Protein AF-A0A9N9QI52-F1 (afdb_monomer_lite)

Radius of gyration: 16.39 Å; chains: 1; bounding box: 34×23×43 Å

Organism: NCBI:txid467358

Structure (mmCIF, N/CA/C/O backbone):
data_AF-A0A9N9QI52-F1
#
_entry.id   AF-A0A9N9QI52-F1
#
loop_
_atom_site.group_PDB
_atom_site.id
_atom_site.type_symbol
_atom_site.label_atom_id
_atom_site.label_alt_id
_atom_site.label_comp_id
_atom_site.label_asym_id
_atom_site.label_entity_id
_atom_site.label_seq_id
_atom_site.pdbx_PDB_ins_code
_atom_site.Cartn_x
_atom_site.Cartn_y
_atom_site.Cartn_z
_atom_site.occupancy
_atom_site.B_iso_or_equiv
_atom_site.auth_seq_id
_atom_site.auth_comp_id
_atom_site.auth_asym_id
_atom_site.au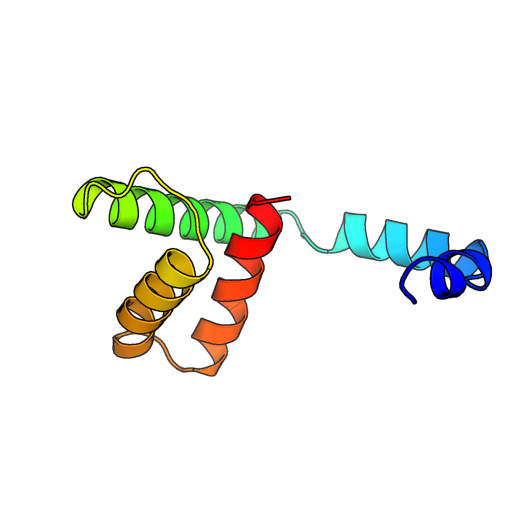th_atom_id
_atom_site.pdbx_PDB_model_num
ATOM 1 N N . MET A 1 1 ? -4.738 8.519 -30.668 1.00 44.06 1 MET A N 1
ATOM 2 C CA . MET A 1 1 ? -3.439 9.042 -30.184 1.00 44.06 1 MET A CA 1
ATOM 3 C C . MET A 1 1 ? -2.599 7.983 -29.467 1.00 44.06 1 MET A C 1
ATOM 5 O O . MET A 1 1 ? -1.388 8.121 -29.482 1.00 44.06 1 MET A O 1
ATOM 9 N N . GLU A 1 2 ? -3.181 6.910 -28.915 1.00 45.28 2 GLU A N 1
ATOM 10 C CA . GLU A 1 2 ? -2.421 5.861 -28.202 1.00 45.28 2 GLU A CA 1
ATOM 11 C C . GLU A 1 2 ? -1.795 4.772 -29.101 1.00 45.28 2 GLU A C 1
ATOM 13 O O . GLU A 1 2 ? -0.886 4.074 -28.668 1.00 45.28 2 GLU A O 1
ATOM 18 N N . GLU A 1 3 ? -2.213 4.633 -30.366 1.00 46.19 3 GLU A N 1
ATOM 19 C CA . GLU A 1 3 ? -1.698 3.563 -31.243 1.00 46.19 3 GLU A CA 1
ATOM 20 C C . GLU A 1 3 ? -0.407 3.900 -32.008 1.00 46.19 3 GLU A C 1
ATOM 22 O O . GLU A 1 3 ? 0.263 2.993 -32.494 1.00 46.19 3 GLU A O 1
ATOM 27 N N . ILE A 1 4 ? -0.005 5.172 -32.092 1.00 47.41 4 ILE A N 1
ATOM 28 C CA . ILE A 1 4 ? 1.135 5.586 -32.937 1.00 47.41 4 ILE A CA 1
ATOM 29 C C . ILE A 1 4 ? 2.481 5.341 -32.224 1.00 47.41 4 ILE A C 1
ATOM 31 O O . ILE A 1 4 ? 3.464 4.976 -32.858 1.00 47.41 4 ILE A O 1
ATOM 35 N N . ILE A 1 5 ? 2.516 5.419 -30.888 1.00 53.91 5 ILE A N 1
ATOM 36 C CA . ILE A 1 5 ? 3.750 5.265 -30.088 1.00 53.91 5 ILE A CA 1
ATOM 37 C C . ILE A 1 5 ? 4.210 3.794 -30.012 1.00 53.91 5 ILE A C 1
ATOM 39 O O . ILE A 1 5 ? 5.366 3.495 -29.713 1.00 53.91 5 ILE A O 1
ATOM 43 N N . LYS A 1 6 ? 3.331 2.833 -30.323 1.00 50.81 6 LYS A N 1
ATOM 44 C CA . LYS A 1 6 ? 3.620 1.401 -30.151 1.00 50.81 6 LYS A CA 1
ATOM 45 C C . LYS A 1 6 ? 4.637 0.857 -31.167 1.00 50.81 6 LYS A C 1
ATOM 47 O O . LYS A 1 6 ? 5.223 -0.197 -30.913 1.00 50.81 6 LYS A O 1
ATOM 52 N N . ASN A 1 7 ? 4.881 1.557 -32.280 1.00 56.34 7 ASN A N 1
ATOM 53 C CA . ASN A 1 7 ? 5.634 1.018 -33.420 1.00 56.34 7 ASN A CA 1
ATOM 54 C C . ASN A 1 7 ? 7.054 1.575 -33.636 1.00 56.34 7 ASN A C 1
A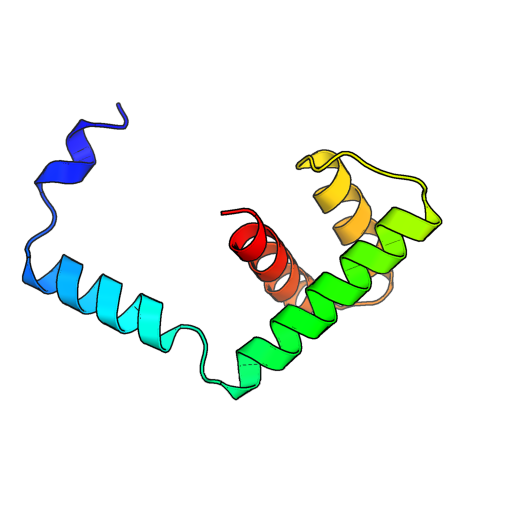TOM 56 O O . ASN A 1 7 ? 7.723 1.119 -34.554 1.00 56.34 7 ASN A O 1
ATOM 60 N N . GLU A 1 8 ? 7.549 2.480 -32.786 1.00 62.97 8 GLU A N 1
ATOM 61 C CA . GLU A 1 8 ? 8.908 3.049 -32.923 1.00 62.97 8 GLU A CA 1
ATOM 62 C C . GLU A 1 8 ? 9.928 2.526 -31.906 1.00 62.97 8 GLU A C 1
ATOM 64 O O . GLU A 1 8 ? 11.089 2.913 -31.949 1.00 62.97 8 GLU A O 1
ATOM 69 N N . ILE A 1 9 ? 9.534 1.646 -30.984 1.00 69.44 9 ILE A N 1
ATOM 70 C CA . ILE A 1 9 ? 10.461 1.148 -29.960 1.00 69.44 9 ILE A CA 1
ATOM 71 C C . ILE A 1 9 ? 11.314 0.018 -30.559 1.00 69.44 9 ILE A C 1
ATOM 73 O O . ILE A 1 9 ? 10.743 -1.042 -30.858 1.00 69.44 9 ILE A O 1
ATOM 77 N N . PRO A 1 10 ? 12.647 0.192 -30.697 1.00 83.75 10 PRO A N 1
ATOM 78 C CA . PRO A 1 10 ? 13.545 -0.843 -31.200 1.00 83.75 10 PRO A CA 1
ATOM 79 C C . PRO A 1 10 ? 13.454 -2.124 -30.366 1.00 83.75 10 PRO A C 1
ATOM 81 O O . PRO A 1 10 ? 13.206 -2.083 -29.158 1.00 83.75 10 PRO A O 1
ATOM 84 N N . SER A 1 11 ? 13.669 -3.275 -31.002 1.00 75.12 11 SER A N 1
ATOM 85 C CA . SER A 1 11 ? 13.580 -4.590 -30.352 1.00 75.12 11 SER A CA 1
ATOM 86 C C . SER A 1 11 ? 14.496 -4.722 -29.136 1.00 75.12 11 SER A C 1
ATOM 88 O O . SER A 1 11 ? 14.105 -5.353 -28.157 1.00 75.12 11 SER A O 1
ATOM 90 N N . ASP A 1 12 ? 15.667 -4.088 -29.172 1.00 77.75 12 ASP A N 1
ATOM 91 C CA . ASP A 1 12 ? 16.638 -4.112 -28.075 1.00 77.75 12 ASP A CA 1
ATOM 92 C C . ASP A 1 12 ? 16.116 -3.354 -26.852 1.00 77.75 12 ASP A C 1
ATOM 94 O O . ASP A 1 12 ? 16.129 -3.880 -25.744 1.00 77.75 12 ASP A O 1
ATOM 98 N N . VAL A 1 13 ? 15.497 -2.190 -27.070 1.00 76.25 13 VAL A N 1
ATOM 99 C CA . VAL A 1 13 ? 14.851 -1.397 -26.012 1.00 76.25 13 VAL A CA 1
ATOM 100 C C . VAL A 1 13 ? 13.651 -2.143 -25.419 1.00 76.25 13 VAL A C 1
ATOM 102 O O . VAL A 1 13 ? 13.412 -2.086 -24.214 1.00 76.25 13 VAL A O 1
ATOM 105 N N . ARG A 1 14 ? 12.897 -2.900 -26.231 1.00 72.25 14 ARG A N 1
ATOM 106 C CA . ARG A 1 14 ? 11.808 -3.759 -25.722 1.00 72.25 14 ARG A CA 1
ATOM 107 C C . ARG A 1 14 ? 12.336 -4.907 -24.869 1.00 72.25 14 ARG A C 1
ATOM 109 O O . ARG A 1 14 ? 11.703 -5.262 -23.876 1.00 72.25 14 ARG A O 1
ATOM 116 N N . LYS A 1 15 ? 13.467 -5.492 -25.259 1.00 74.25 15 LYS A N 1
ATOM 117 C CA . LYS A 1 15 ? 14.097 -6.589 -24.528 1.00 74.25 15 LYS A CA 1
ATOM 118 C C . LYS A 1 15 ? 14.666 -6.099 -23.197 1.00 74.25 15 LYS A C 1
ATOM 120 O O . LYS A 1 15 ? 14.366 -6.703 -22.174 1.00 74.25 15 LYS A O 1
ATOM 125 N N . GLU A 1 16 ? 15.348 -4.956 -23.191 1.00 72.00 16 GLU A N 1
ATOM 126 C CA . GLU A 1 16 ? 15.800 -4.287 -21.966 1.00 72.00 16 GLU A CA 1
ATOM 127 C C . GLU A 1 16 ? 14.626 -3.912 -21.054 1.00 72.00 16 GLU A C 1
ATOM 129 O O . GLU A 1 16 ? 14.676 -4.156 -19.851 1.00 72.00 16 GLU A O 1
ATOM 134 N N . ALA A 1 17 ? 13.525 -3.393 -21.607 1.00 65.75 17 ALA A N 1
ATOM 135 C CA . ALA A 1 17 ? 12.325 -3.096 -20.827 1.00 65.75 17 ALA A CA 1
ATOM 136 C C . ALA A 1 17 ? 11.677 -4.364 -20.238 1.00 65.75 17 ALA A C 1
ATOM 138 O O . ALA A 1 17 ? 11.218 -4.348 -19.093 1.00 65.75 17 ALA A O 1
ATOM 139 N N . ALA A 1 18 ? 11.650 -5.474 -20.981 1.00 64.81 18 ALA A N 1
ATOM 140 C CA . ALA A 1 18 ? 11.132 -6.757 -20.503 1.00 64.81 18 ALA A CA 1
ATOM 141 C C . ALA A 1 18 ? 12.033 -7.374 -19.420 1.00 64.81 18 ALA A C 1
ATOM 143 O O . ALA A 1 18 ? 11.536 -7.855 -18.401 1.00 64.81 18 ALA A O 1
ATOM 144 N N . GLU A 1 19 ? 13.353 -7.311 -19.596 1.00 67.38 19 GLU A N 1
ATOM 145 C CA . GLU A 1 19 ? 14.343 -7.749 -18.607 1.00 67.38 19 GLU A CA 1
ATOM 146 C C . GLU A 1 19 ? 14.290 -6.885 -17.340 1.00 67.38 19 GLU A C 1
ATOM 148 O O . GLU A 1 19 ? 14.286 -7.420 -16.229 1.00 67.38 19 GLU A O 1
ATOM 153 N N . ALA A 1 20 ? 14.142 -5.566 -17.482 1.00 63.28 20 ALA A N 1
ATOM 154 C CA . ALA A 1 20 ? 13.922 -4.653 -16.365 1.00 63.28 20 ALA A CA 1
ATOM 155 C C . ALA A 1 20 ? 12.592 -4.934 -15.650 1.00 63.28 20 ALA A C 1
ATOM 157 O O . ALA A 1 20 ? 12.549 -4.893 -14.427 1.00 63.28 20 ALA A O 1
ATOM 158 N N . THR A 1 21 ? 11.522 -5.275 -16.378 1.00 61.31 21 THR A N 1
ATOM 159 C CA . THR A 1 21 ? 10.216 -5.631 -15.790 1.00 61.31 21 THR A CA 1
ATOM 160 C C . THR A 1 21 ? 10.275 -6.956 -15.025 1.00 61.31 21 THR A C 1
ATOM 162 O O . THR A 1 21 ? 9.718 -7.051 -13.931 1.00 61.31 21 THR A O 1
ATOM 165 N N . ASN A 1 22 ? 10.999 -7.951 -15.544 1.00 57.44 22 ASN A N 1
ATOM 166 C CA . ASN A 1 22 ? 11.229 -9.227 -14.859 1.00 57.44 22 ASN A CA 1
ATOM 167 C C . ASN A 1 22 ? 12.118 -9.071 -13.612 1.00 57.44 22 ASN A C 1
ATOM 169 O O . ASN A 1 22 ? 11.867 -9.719 -12.599 1.00 57.44 22 ASN A O 1
ATOM 173 N N . ASN A 1 23 ? 13.104 -8.169 -13.649 1.00 56.66 23 ASN A N 1
ATOM 174 C CA . ASN A 1 23 ? 13.958 -7.835 -12.502 1.00 56.66 23 ASN A CA 1
ATOM 175 C C . ASN A 1 23 ? 13.375 -6.750 -11.581 1.00 56.66 23 ASN A C 1
ATOM 177 O O . ASN A 1 23 ? 13.980 -6.417 -10.560 1.00 56.66 23 ASN A O 1
ATOM 181 N N . LEU A 1 24 ? 12.207 -6.188 -11.906 1.00 56.91 24 LEU A N 1
ATOM 182 C CA . LEU A 1 24 ? 11.632 -5.059 -11.170 1.00 56.91 24 LEU A CA 1
ATOM 183 C C . LEU A 1 24 ? 11.208 -5.442 -9.747 1.00 56.91 24 LEU A C 1
ATOM 185 O O . LEU A 1 24 ? 11.099 -4.583 -8.869 1.00 56.91 24 LEU A O 1
ATOM 189 N N . PHE A 1 25 ? 10.983 -6.735 -9.514 1.00 55.41 25 PHE A N 1
ATOM 190 C CA . PHE A 1 25 ? 10.708 -7.283 -8.196 1.00 55.41 25 PHE A CA 1
ATOM 191 C C . PHE A 1 25 ? 11.796 -8.280 -7.815 1.00 55.41 25 PHE A C 1
ATOM 193 O O . PHE A 1 25 ? 11.595 -9.485 -7.970 1.00 55.41 25 PHE A O 1
ATOM 200 N N . PRO A 1 26 ? 12.944 -7.814 -7.282 1.00 59.06 26 PRO A N 1
ATOM 201 C CA . PRO A 1 26 ? 13.809 -8.708 -6.528 1.00 59.06 26 PRO A CA 1
ATOM 202 C C . PRO A 1 26 ? 12.944 -9.439 -5.497 1.00 59.06 26 PRO A C 1
ATOM 204 O O . PRO A 1 26 ? 12.093 -8.835 -4.856 1.00 59.06 26 PRO A O 1
ATOM 207 N N . GLU A 1 27 ? 13.131 -10.740 -5.327 1.00 57.59 27 GLU A N 1
ATOM 208 C CA . GLU A 1 27 ? 12.240 -11.622 -4.554 1.00 57.59 27 GLU A CA 1
ATOM 209 C C . GLU A 1 27 ? 11.907 -11.101 -3.134 1.00 57.59 27 GLU A C 1
ATOM 211 O O . GLU A 1 27 ? 10.812 -11.305 -2.608 1.00 57.59 27 GLU A O 1
ATOM 216 N N . ARG A 1 28 ? 12.811 -10.294 -2.559 1.00 56.78 28 ARG A N 1
ATOM 217 C CA . ARG A 1 28 ? 12.624 -9.543 -1.304 1.00 56.78 28 ARG A CA 1
ATOM 218 C C . ARG A 1 28 ? 11.541 -8.460 -1.344 1.00 56.78 28 ARG A C 1
ATOM 220 O O . ARG A 1 28 ? 10.902 -8.210 -0.324 1.00 56.78 28 ARG A O 1
ATOM 227 N N . THR A 1 29 ? 11.349 -7.763 -2.462 1.00 63.66 29 THR A N 1
ATOM 228 C CA . THR A 1 29 ? 10.300 -6.745 -2.585 1.00 63.66 29 THR A CA 1
ATOM 229 C C . THR A 1 29 ? 8.943 -7.394 -2.790 1.00 63.66 29 THR A C 1
ATOM 231 O O . THR A 1 29 ? 7.996 -6.933 -2.170 1.00 63.66 29 THR A O 1
ATOM 234 N N . LYS A 1 30 ? 8.833 -8.519 -3.505 1.00 67.31 30 LYS A N 1
ATOM 235 C CA . LYS A 1 30 ? 7.555 -9.234 -3.696 1.00 67.31 30 LYS A CA 1
ATOM 236 C C . LYS A 1 30 ? 6.812 -9.509 -2.379 1.00 67.31 30 LYS A C 1
ATOM 238 O O . LYS A 1 30 ? 5.608 -9.285 -2.296 1.00 67.31 30 LYS A O 1
ATOM 243 N 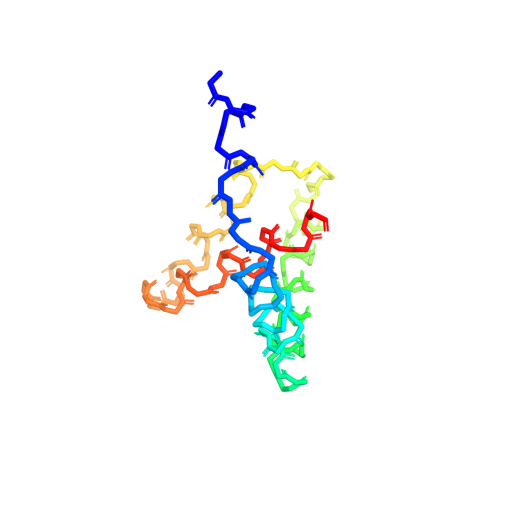N . GLN A 1 31 ? 7.536 -9.884 -1.322 1.00 74.44 31 GLN A N 1
ATOM 244 C CA . GLN A 1 31 ? 6.959 -10.068 0.015 1.00 74.44 31 GLN A CA 1
ATOM 245 C C . GLN A 1 31 ? 6.361 -8.772 0.588 1.00 74.44 31 GLN A C 1
ATOM 247 O O . GLN A 1 31 ? 5.264 -8.795 1.139 1.00 74.44 31 GLN A O 1
ATOM 252 N N . ARG A 1 32 ? 7.051 -7.634 0.438 1.00 72.38 32 ARG A N 1
ATOM 253 C CA . ARG A 1 32 ? 6.548 -6.324 0.887 1.00 72.38 32 ARG A CA 1
ATOM 254 C C . ARG A 1 32 ? 5.322 -5.884 0.088 1.00 72.38 32 ARG A C 1
ATOM 256 O O . ARG A 1 32 ? 4.406 -5.313 0.663 1.00 72.38 32 ARG A O 1
ATOM 263 N N . TYR A 1 33 ? 5.294 -6.176 -1.211 1.00 71.38 33 TYR A N 1
ATOM 264 C CA . TYR A 1 33 ? 4.153 -5.870 -2.077 1.00 71.38 33 TYR A CA 1
ATOM 265 C C . TYR A 1 33 ? 2.928 -6.687 -1.666 1.00 71.38 33 TYR A C 1
ATOM 267 O O . TYR A 1 33 ? 1.846 -6.127 -1.514 1.00 71.38 33 TYR A O 1
ATOM 275 N N . GLN A 1 34 ? 3.117 -7.984 -1.409 1.00 78.06 34 GLN A N 1
ATOM 276 C CA . GLN A 1 34 ? 2.044 -8.851 -0.931 1.00 78.06 34 GLN A CA 1
ATOM 277 C C . GLN A 1 34 ? 1.521 -8.396 0.434 1.00 78.06 34 GLN A C 1
ATOM 279 O O . GLN A 1 34 ? 0.316 -8.285 0.613 1.00 78.06 34 GLN A O 1
ATOM 284 N N . GLN A 1 35 ? 2.412 -8.059 1.372 1.00 82.75 35 GLN A N 1
ATOM 285 C CA . GLN A 1 35 ? 2.013 -7.543 2.685 1.00 82.75 35 GLN A CA 1
ATOM 286 C C . GLN A 1 35 ? 1.158 -6.279 2.572 1.00 82.75 35 GLN A C 1
ATOM 288 O O . GLN A 1 35 ? 0.146 -6.156 3.260 1.00 82.75 35 GLN A O 1
ATOM 293 N N . GLU A 1 36 ? 1.538 -5.353 1.693 1.00 82.62 36 GLU A N 1
ATOM 294 C CA . GLU A 1 36 ? 0.793 -4.107 1.529 1.00 82.62 36 GLU A CA 1
ATOM 295 C C . GLU A 1 36 ? -0.534 -4.287 0.802 1.00 82.62 36 GLU A C 1
ATOM 297 O O . GLU A 1 36 ? -1.530 -3.648 1.150 1.00 82.62 36 GLU A O 1
ATOM 302 N N . TYR A 1 37 ? -0.584 -5.230 -0.133 1.00 82.81 37 TYR A N 1
ATOM 303 C CA . TYR A 1 37 ? -1.832 -5.673 -0.729 1.00 82.81 37 TYR A CA 1
ATOM 304 C C . TYR A 1 37 ? -2.763 -6.314 0.310 1.00 82.81 37 TYR A C 1
ATOM 306 O O . TYR A 1 37 ? -3.934 -5.946 0.394 1.00 82.81 37 TYR A O 1
ATOM 314 N N . ASP A 1 38 ? -2.252 -7.203 1.160 1.00 85.88 38 ASP A N 1
ATOM 315 C CA . ASP A 1 38 ? -3.039 -7.848 2.214 1.00 85.88 38 ASP A CA 1
ATOM 316 C C . ASP A 1 38 ? -3.581 -6.815 3.217 1.00 85.88 38 ASP A C 1
ATOM 318 O O . ASP A 1 38 ? -4.731 -6.906 3.658 1.00 85.88 38 ASP A O 1
ATOM 322 N N . ASN A 1 39 ? -2.786 -5.793 3.552 1.00 86.94 39 ASN A N 1
ATOM 323 C CA . ASN A 1 39 ? -3.219 -4.679 4.398 1.00 86.94 39 ASN A CA 1
ATOM 324 C C . ASN A 1 39 ? -4.341 -3.863 3.740 1.00 86.94 39 ASN A C 1
ATOM 326 O O . ASN A 1 39 ? -5.324 -3.517 4.405 1.00 86.94 39 ASN A O 1
ATOM 330 N N . PHE A 1 40 ? -4.241 -3.598 2.436 1.00 85.25 40 PHE A N 1
ATOM 331 C CA . PHE A 1 40 ? -5.304 -2.954 1.666 1.00 85.25 40 PHE A CA 1
ATOM 332 C C . PHE A 1 40 ? -6.588 -3.800 1.622 1.00 85.25 40 PHE A C 1
ATOM 334 O O . PHE A 1 40 ? -7.682 -3.274 1.846 1.00 85.25 40 PHE A O 1
ATOM 341 N N . VAL A 1 41 ? -6.472 -5.114 1.399 1.00 85.81 41 VAL A N 1
ATOM 342 C CA . VAL A 1 41 ? -7.614 -6.044 1.383 1.00 85.81 41 VAL A CA 1
ATOM 343 C C . VAL A 1 41 ? -8.319 -6.069 2.739 1.00 85.81 41 VAL A C 1
ATOM 345 O O . VAL A 1 41 ? -9.541 -5.923 2.787 1.00 85.81 41 VAL A O 1
ATOM 348 N N . LYS A 1 42 ? -7.573 -6.167 3.847 1.00 88.50 42 LYS A N 1
ATOM 349 C CA . LYS A 1 42 ? -8.139 -6.109 5.208 1.00 88.50 42 LYS A CA 1
ATOM 350 C C . LYS A 1 42 ? -8.854 -4.787 5.472 1.00 88.50 42 LYS A C 1
ATOM 352 O O . LYS A 1 42 ? -9.977 -4.781 5.971 1.00 88.50 42 LYS A O 1
ATOM 357 N N . TRP A 1 43 ? -8.240 -3.662 5.104 1.00 90.75 43 TRP A N 1
ATOM 358 C CA . TRP A 1 43 ? -8.867 -2.345 5.243 1.00 90.75 43 TRP A CA 1
ATOM 359 C C . TRP A 1 43 ? -10.178 -2.248 4.451 1.00 90.75 43 TRP A C 1
ATOM 361 O O . TRP A 1 43 ? -11.179 -1.742 4.967 1.00 90.75 43 TRP A O 1
ATOM 371 N N . ARG A 1 44 ? -10.207 -2.789 3.227 1.00 90.00 44 ARG A N 1
ATOM 372 C CA . ARG A 1 44 ? -11.420 -2.845 2.403 1.00 90.00 44 ARG A CA 1
ATOM 373 C C . ARG A 1 44 ? -12.511 -3.710 3.022 1.00 90.00 44 ARG A C 1
ATOM 375 O O . ARG A 1 44 ? -13.662 -3.277 3.051 1.00 90.00 44 ARG A O 1
ATOM 382 N N . GLN A 1 45 ? -12.158 -4.896 3.517 1.00 88.56 45 GLN A N 1
ATOM 383 C CA . GLN A 1 45 ? -13.092 -5.806 4.188 1.00 88.56 45 GLN A CA 1
ATOM 384 C C . GLN A 1 45 ? -13.700 -5.149 5.431 1.00 88.56 45 GLN A C 1
ATOM 386 O O . GLN A 1 45 ? -14.920 -5.147 5.580 1.00 88.56 45 GLN A O 1
ATOM 391 N N . ASN A 1 46 ? -12.882 -4.480 6.248 1.00 89.50 46 ASN A N 1
ATOM 392 C CA . ASN A 1 46 ? -13.346 -3.744 7.428 1.00 89.50 46 ASN A CA 1
ATOM 393 C C . ASN A 1 46 ? -14.322 -2.606 7.081 1.00 89.50 46 ASN A C 1
ATOM 395 O O . ASN A 1 46 ? -15.201 -2.284 7.877 1.00 89.50 46 ASN A O 1
ATOM 399 N N . LYS A 1 47 ? -14.189 -1.994 5.897 1.00 88.00 47 LYS A N 1
ATOM 400 C CA . LYS A 1 47 ? -15.115 -0.965 5.394 1.00 88.00 47 LYS A CA 1
ATOM 401 C C . LYS A 1 47 ? -16.270 -1.522 4.551 1.00 88.00 47 LYS A C 1
ATOM 403 O O . LYS A 1 47 ? -17.066 -0.738 4.043 1.00 88.00 47 LYS A O 1
ATOM 408 N N . ASN A 1 48 ? -16.375 -2.844 4.399 1.00 87.94 48 ASN A N 1
ATOM 409 C CA . ASN A 1 48 ? -17.379 -3.517 3.568 1.00 87.94 48 ASN A CA 1
ATOM 410 C C . ASN A 1 48 ? -17.342 -3.104 2.074 1.00 87.94 48 ASN A C 1
ATOM 412 O O . ASN A 1 48 ? -18.344 -3.152 1.354 1.00 87.94 48 ASN A O 1
ATOM 416 N N . ILE A 1 49 ? -16.165 -2.699 1.581 1.00 86.38 49 ILE A N 1
ATOM 417 C CA . ILE A 1 49 ? -15.975 -2.189 0.217 1.00 86.38 49 ILE A CA 1
ATOM 418 C C . ILE A 1 49 ? -15.612 -3.337 -0.731 1.00 86.38 49 ILE A C 1
ATOM 420 O O . ILE A 1 49 ? -14.495 -3.862 -0.721 1.00 86.38 49 ILE A O 1
ATOM 424 N N . HIS A 1 50 ? -16.542 -3.681 -1.620 1.00 79.62 50 HIS A N 1
ATOM 425 C CA . HIS A 1 50 ? -16.395 -4.787 -2.574 1.00 79.62 50 HIS A CA 1
ATOM 426 C C . HIS A 1 50 ? -15.877 -4.351 -3.950 1.00 79.62 50 HIS A C 1
ATOM 428 O O . HIS A 1 50 ? -15.262 -5.146 -4.660 1.00 79.62 50 HIS A O 1
ATOM 434 N N . ARG A 1 51 ? -16.062 -3.077 -4.307 1.00 79.50 51 ARG A N 1
ATOM 435 C CA . ARG A 1 51 ? -15.546 -2.514 -5.559 1.00 79.50 51 ARG A CA 1
ATOM 436 C C . ARG A 1 51 ? -14.075 -2.140 -5.440 1.00 79.50 51 ARG A C 1
ATOM 438 O O . ARG A 1 51 ? -13.526 -2.027 -4.348 1.00 79.50 51 ARG A O 1
ATOM 445 N N . MET A 1 52 ? -13.449 -1.971 -6.590 1.00 74.88 52 MET A N 1
ATOM 446 C CA . MET A 1 52 ? -12.081 -1.517 -6.736 1.00 74.88 52 MET A CA 1
ATOM 447 C C . MET A 1 52 ? -12.120 -0.363 -7.729 1.00 74.88 52 MET A C 1
ATOM 449 O O . MET A 1 52 ? -12.500 -0.550 -8.879 1.00 74.88 52 MET A O 1
ATOM 453 N N . SER A 1 53 ? -11.840 0.837 -7.241 1.00 81.88 53 SER A N 1
ATOM 454 C CA . SER A 1 53 ? -11.794 2.063 -8.031 1.00 81.88 53 SER A CA 1
ATOM 455 C C . SER A 1 53 ? -10.649 2.928 -7.527 1.00 81.88 53 SER A C 1
ATOM 457 O O . SER A 1 53 ? -10.164 2.749 -6.404 1.00 81.88 53 SER A O 1
ATOM 459 N N . GLU A 1 54 ? -10.223 3.874 -8.356 1.00 79.69 54 GLU A N 1
ATOM 460 C CA . GLU A 1 54 ? -9.205 4.857 -7.989 1.00 79.69 54 GLU A CA 1
ATOM 461 C C . GLU A 1 54 ? -9.598 5.628 -6.720 1.00 79.69 54 GLU A C 1
ATOM 463 O O . GLU A 1 54 ? -8.768 5.856 -5.846 1.00 79.69 54 GLU A O 1
ATOM 468 N N . GLU A 1 55 ? -10.887 5.924 -6.543 1.00 83.06 55 GLU A N 1
ATOM 469 C CA . GLU A 1 55 ? -11.418 6.609 -5.357 1.00 83.06 55 GLU A CA 1
ATOM 470 C C . GLU A 1 55 ? -11.149 5.817 -4.070 1.00 83.06 55 GLU A C 1
ATOM 472 O O . GLU A 1 55 ? -10.819 6.385 -3.029 1.00 83.06 55 GLU A O 1
ATOM 477 N N . ILE A 1 56 ? -11.255 4.487 -4.140 1.00 85.06 56 ILE A N 1
ATOM 478 C CA . ILE A 1 56 ? -11.001 3.587 -3.009 1.00 85.06 56 ILE A CA 1
ATOM 479 C C . ILE A 1 56 ? -9.504 3.546 -2.697 1.00 85.06 56 ILE A C 1
ATOM 481 O O . ILE A 1 56 ? -9.117 3.508 -1.526 1.00 85.06 56 ILE A O 1
ATOM 485 N N . LEU A 1 57 ? -8.663 3.603 -3.731 1.00 83.62 57 LEU A N 1
ATOM 486 C CA . LEU A 1 57 ? -7.217 3.697 -3.576 1.00 83.62 57 LEU A CA 1
ATOM 487 C C . LEU A 1 57 ? -6.801 5.022 -2.931 1.00 83.62 57 LEU A C 1
ATOM 489 O O . LEU A 1 57 ? -5.987 5.027 -2.010 1.00 83.62 57 LEU A O 1
ATOM 493 N N . LEU A 1 58 ? -7.394 6.133 -3.373 1.00 83.88 58 LEU A N 1
ATOM 494 C CA . LEU A 1 58 ? -7.167 7.467 -2.819 1.00 83.88 58 LEU A CA 1
ATOM 495 C C . LEU A 1 58 ? -7.639 7.554 -1.365 1.00 83.88 58 LEU A C 1
ATOM 497 O O . LEU A 1 58 ? -6.942 8.116 -0.520 1.00 83.88 58 LEU A O 1
ATOM 501 N N . ALA A 1 59 ? -8.784 6.952 -1.041 1.00 87.44 59 ALA A N 1
ATOM 502 C CA . ALA A 1 59 ? -9.277 6.866 0.330 1.00 87.44 59 ALA A CA 1
ATOM 503 C C . ALA A 1 59 ? -8.340 6.048 1.234 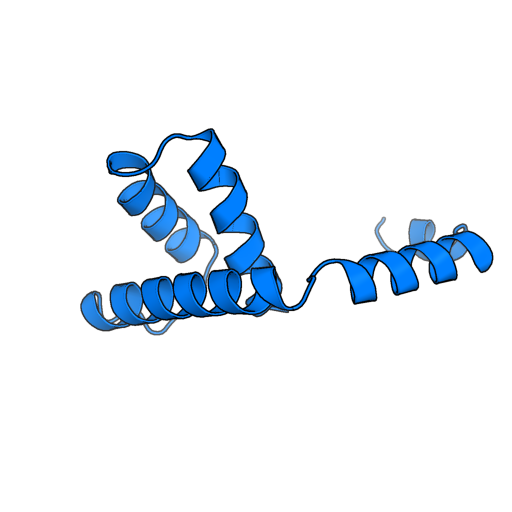1.00 87.44 59 ALA A C 1
ATOM 505 O O . ALA A 1 59 ? -8.085 6.445 2.374 1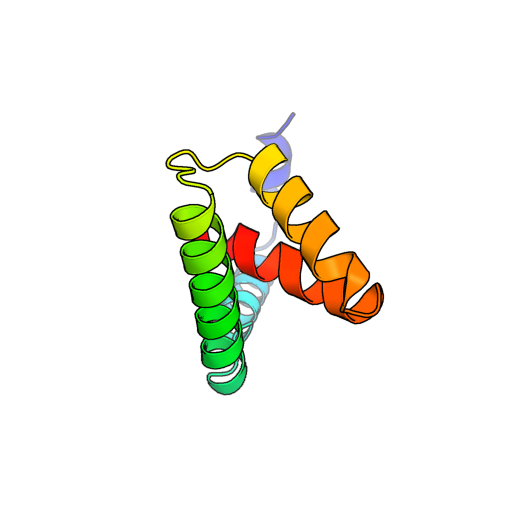.00 87.44 59 ALA A O 1
ATOM 506 N N . TYR A 1 60 ? -7.798 4.936 0.730 1.00 86.25 60 TYR A N 1
ATOM 507 C CA . TYR A 1 60 ? -6.791 4.158 1.448 1.00 86.25 60 TYR A CA 1
ATOM 508 C C . TYR A 1 60 ? -5.507 4.967 1.650 1.00 86.25 60 TYR A C 1
ATOM 510 O O . TYR A 1 60 ? -5.048 5.105 2.782 1.00 86.25 60 TYR A O 1
ATOM 518 N N . ALA A 1 61 ? -4.984 5.569 0.577 1.00 82.06 61 ALA A N 1
ATOM 519 C CA . ALA A 1 61 ? -3.791 6.408 0.591 1.00 82.06 61 ALA A CA 1
ATOM 520 C C . ALA A 1 61 ? -3.909 7.569 1.582 1.00 82.06 61 ALA A C 1
ATOM 522 O O . ALA A 1 61 ? -2.976 7.816 2.342 1.00 82.06 61 ALA A O 1
ATOM 523 N N . LYS A 1 62 ? -5.067 8.237 1.634 1.00 83.88 62 LYS A N 1
ATOM 524 C CA . LYS A 1 62 ? -5.347 9.276 2.629 1.00 83.88 62 LYS A CA 1
ATOM 525 C C . LYS A 1 62 ? -5.248 8.723 4.052 1.00 83.88 62 LYS A C 1
ATOM 527 O O . LYS A 1 62 ? -4.555 9.315 4.871 1.00 83.88 62 LYS A O 1
ATOM 532 N N . GLY A 1 63 ? -5.854 7.567 4.326 1.00 83.81 63 GLY A N 1
ATOM 533 C CA . GLY A 1 63 ? -5.803 6.942 5.651 1.00 83.81 63 GLY A CA 1
ATOM 534 C C . GLY A 1 63 ? -4.389 6.559 6.096 1.00 83.81 63 GLY A C 1
ATOM 535 O O . GLY A 1 63 ? -4.018 6.795 7.240 1.00 83.81 63 GLY A O 1
ATOM 536 N N . ILE A 1 64 ? -3.564 6.018 5.197 1.00 82.31 64 ILE A N 1
ATOM 537 C CA . ILE A 1 64 ? -2.173 5.680 5.540 1.00 82.31 64 ILE A CA 1
ATOM 538 C C . ILE A 1 64 ? -1.238 6.905 5.521 1.00 82.31 64 ILE A C 1
ATOM 540 O O . ILE A 1 64 ? -0.210 6.883 6.193 1.00 82.31 64 ILE A O 1
ATOM 544 N N . SER A 1 65 ? -1.589 8.002 4.838 1.00 78.56 65 SER A N 1
ATOM 545 C CA . SER A 1 65 ? -0.802 9.251 4.845 1.00 78.56 65 SER A CA 1
ATOM 546 C C . SER A 1 65 ? -0.723 9.918 6.220 1.00 78.56 65 SER A C 1
ATOM 548 O O . SER A 1 65 ? 0.244 10.611 6.515 1.00 78.56 65 SER A O 1
ATOM 550 N N . GLU A 1 66 ? -1.705 9.660 7.086 1.00 77.19 66 GLU A N 1
ATOM 551 C CA . GLU A 1 66 ? -1.721 10.152 8.468 1.00 77.19 66 GLU A CA 1
ATOM 552 C C . GLU A 1 66 ? -0.697 9.416 9.351 1.00 77.19 66 GLU A C 1
ATOM 554 O O . GLU A 1 66 ? -0.316 9.907 10.408 1.00 77.19 66 GLU A O 1
ATOM 559 N N . THR A 1 67 ? -0.229 8.240 8.912 1.00 74.88 67 THR A N 1
ATOM 560 C CA . THR A 1 67 ? 0.699 7.374 9.661 1.00 74.88 67 THR A CA 1
ATOM 561 C C . THR A 1 67 ? 2.092 7.299 9.024 1.00 74.88 67 THR A C 1
ATOM 563 O O . THR A 1 67 ? 3.081 7.059 9.714 1.00 74.88 67 THR A O 1
ATOM 566 N N . TYR A 1 68 ? 2.197 7.497 7.707 1.00 72.62 68 TYR A N 1
ATOM 567 C CA . TYR A 1 68 ? 3.437 7.340 6.947 1.00 72.62 68 TYR A CA 1
ATOM 568 C C . TYR A 1 68 ? 3.898 8.650 6.312 1.00 72.62 68 TYR A C 1
ATOM 570 O O . TYR A 1 68 ? 3.107 9.416 5.771 1.00 72.62 68 TYR A O 1
ATOM 578 N N . PHE A 1 69 ? 5.219 8.851 6.282 1.00 70.44 69 PHE A N 1
ATOM 579 C CA . PHE A 1 69 ? 5.825 9.962 5.553 1.00 70.44 69 PHE A CA 1
ATOM 580 C C . PHE A 1 69 ? 5.448 9.934 4.057 1.00 70.44 69 PHE A C 1
ATOM 582 O O . PHE A 1 69 ? 5.398 8.850 3.464 1.00 70.44 69 PHE A O 1
ATOM 589 N N . PRO A 1 70 ? 5.262 11.102 3.410 1.00 63.84 70 PRO A N 1
ATOM 590 C CA . PRO A 1 70 ? 4.818 11.198 2.016 1.00 63.84 70 PRO A CA 1
ATOM 591 C C . PRO A 1 70 ? 5.675 10.394 1.029 1.00 63.84 70 PRO A C 1
ATOM 593 O O . PRO A 1 70 ? 5.156 9.761 0.117 1.00 63.84 70 PRO A O 1
ATOM 596 N N . THR A 1 71 ? 6.992 10.348 1.228 1.00 65.12 71 THR A N 1
ATOM 597 C CA . THR A 1 71 ? 7.927 9.581 0.385 1.00 65.12 71 THR A CA 1
ATOM 598 C C . THR A 1 71 ? 7.707 8.066 0.485 1.00 65.12 71 THR A C 1
ATOM 600 O O . THR A 1 71 ? 7.767 7.344 -0.511 1.00 65.12 71 THR A O 1
ATOM 603 N N . SER A 1 72 ? 7.368 7.575 1.675 1.00 64.81 72 SER A N 1
ATOM 604 C CA . SER A 1 72 ? 7.004 6.177 1.931 1.00 64.81 72 SER A CA 1
ATOM 605 C C . SER A 1 72 ? 5.598 5.842 1.432 1.00 64.81 72 SER A C 1
ATOM 607 O O . SER A 1 72 ? 5.300 4.688 1.142 1.00 64.81 72 SER A O 1
ATOM 609 N N . LEU A 1 73 ? 4.723 6.841 1.328 1.00 67.56 73 LEU A N 1
ATOM 610 C CA . LEU A 1 73 ? 3.367 6.690 0.811 1.00 67.56 73 LEU A CA 1
ATOM 611 C C . LEU A 1 73 ? 3.362 6.522 -0.714 1.00 67.56 73 LEU A C 1
ATOM 613 O O . LEU A 1 73 ? 2.779 5.570 -1.235 1.00 67.56 73 LEU A O 1
ATOM 617 N N . TRP A 1 74 ? 4.065 7.408 -1.424 1.00 67.31 74 TRP A N 1
ATOM 618 C CA . TRP A 1 74 ? 4.170 7.376 -2.886 1.00 67.31 74 TRP A CA 1
ATOM 619 C C . TRP A 1 74 ? 4.877 6.130 -3.417 1.00 67.31 74 TRP A C 1
ATOM 621 O O . TRP A 1 74 ? 4.672 5.761 -4.567 1.00 67.31 74 TRP A O 1
ATOM 631 N N . THR A 1 75 ? 5.658 5.440 -2.584 1.00 67.25 75 THR A N 1
ATOM 632 C CA . THR A 1 75 ? 6.212 4.130 -2.943 1.00 67.25 75 THR A CA 1
ATOM 633 C C . THR A 1 75 ? 5.200 2.996 -2.790 1.00 67.25 75 THR A C 1
ATOM 635 O O . THR A 1 75 ? 5.314 2.036 -3.539 1.00 67.25 75 THR A O 1
ATOM 638 N N . LYS A 1 76 ? 4.194 3.103 -1.906 1.00 69.00 76 LYS A N 1
ATOM 639 C CA . LYS A 1 76 ? 3.156 2.075 -1.668 1.00 69.00 76 LYS A CA 1
ATOM 640 C C . LYS A 1 76 ? 2.013 2.107 -2.689 1.00 69.00 76 LYS A C 1
ATOM 642 O O . LYS A 1 76 ? 1.549 1.052 -3.108 1.00 69.00 76 LYS A O 1
ATOM 647 N N . ILE A 1 77 ? 1.569 3.287 -3.126 1.00 70.81 77 ILE A N 1
ATOM 648 C CA . ILE A 1 77 ? 0.437 3.424 -4.072 1.00 70.81 77 ILE A CA 1
ATOM 649 C C . ILE A 1 77 ? 0.678 2.687 -5.411 1.00 70.81 77 ILE A C 1
ATOM 651 O O . ILE A 1 77 ? -0.193 1.921 -5.830 1.00 70.81 77 ILE A O 1
ATOM 655 N N . PRO A 1 78 ? 1.849 2.812 -6.069 1.00 66.94 78 PRO A N 1
ATOM 656 C CA . PRO A 1 78 ? 2.151 2.064 -7.289 1.00 66.94 78 PRO A CA 1
ATOM 657 C C . PRO A 1 78 ? 2.200 0.547 -7.073 1.00 66.94 78 PRO A C 1
ATOM 659 O O . PRO A 1 78 ? 1.956 -0.203 -8.016 1.00 66.94 78 PRO A O 1
ATOM 662 N N . MET A 1 79 ? 2.492 0.087 -5.846 1.00 69.56 79 MET A N 1
ATOM 663 C CA . MET A 1 79 ? 2.494 -1.344 -5.508 1.00 69.56 79 MET A CA 1
ATOM 664 C C . MET A 1 79 ? 1.099 -1.946 -5.614 1.00 69.56 79 MET A C 1
ATOM 666 O O . MET A 1 79 ? 0.962 -3.075 -6.066 1.00 69.56 79 MET A O 1
ATOM 670 N N . LEU A 1 80 ? 0.071 -1.183 -5.240 1.00 68.06 80 LEU A N 1
ATOM 671 C CA . LEU A 1 80 ? -1.319 -1.614 -5.337 1.00 68.06 80 LEU A CA 1
ATOM 672 C C . LEU A 1 80 ? -1.809 -1.573 -6.788 1.00 68.06 80 LEU A C 1
ATOM 674 O O . LEU A 1 80 ? -2.417 -2.533 -7.246 1.00 68.06 80 LEU A O 1
ATOM 678 N N . ASN A 1 81 ? -1.465 -0.517 -7.535 1.00 63.41 81 ASN A N 1
ATOM 679 C CA . ASN A 1 81 ? -1.835 -0.388 -8.950 1.00 63.41 81 ASN A CA 1
ATOM 680 C C . ASN A 1 81 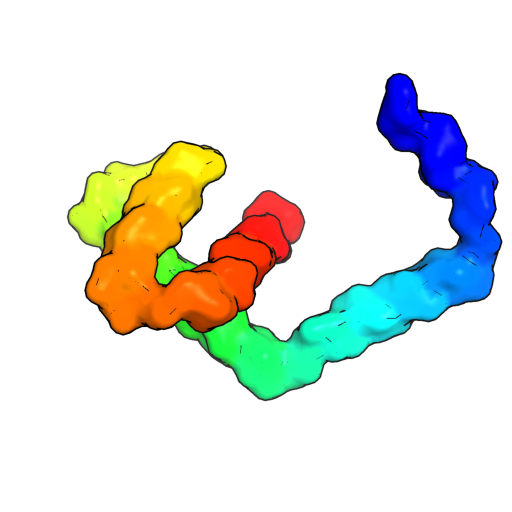? -1.278 -1.511 -9.832 1.00 63.41 81 ASN A C 1
ATOM 682 O O . ASN A 1 81 ? -1.949 -1.936 -10.767 1.00 63.41 81 ASN A O 1
ATOM 686 N N . LYS A 1 82 ? -0.084 -2.032 -9.527 1.00 57.22 82 LYS A N 1
ATOM 687 C CA . LYS A 1 82 ? 0.502 -3.150 -10.281 1.00 57.22 82 LYS A CA 1
ATOM 688 C C . LYS A 1 82 ? -0.135 -4.511 -10.007 1.00 57.22 82 LYS A C 1
ATOM 690 O O . LYS A 1 82 ? 0.066 -5.414 -10.806 1.00 57.22 82 LYS A O 1
ATOM 695 N N . THR A 1 83 ? -0.898 -4.657 -8.927 1.00 50.28 83 THR A N 1
ATOM 696 C CA . THR A 1 83 ? -1.664 -5.881 -8.636 1.00 50.28 83 THR A CA 1
ATOM 697 C C . THR A 1 83 ? -3.054 -5.858 -9.289 1.00 50.28 83 THR A C 1
ATOM 699 O O . THR A 1 83 ? -3.744 -6.871 -9.296 1.00 50.28 83 THR A O 1
ATOM 702 N N . PHE A 1 84 ? -3.487 -4.712 -9.828 1.00 49.34 84 PHE A N 1
ATOM 703 C CA . PHE A 1 84 ? -4.771 -4.557 -10.528 1.00 49.34 84 PHE A CA 1
ATOM 704 C C . PHE A 1 84 ? -4.679 -4.727 -12.050 1.00 49.34 84 PHE A C 1
ATOM 706 O O . PHE A 1 84 ? -5.690 -4.553 -12.729 1.00 49.34 84 PHE A O 1
ATOM 713 N N . VAL A 1 85 ? -3.492 -5.059 -12.569 1.00 39.34 85 VAL A N 1
ATOM 714 C CA . VAL A 1 85 ? -3.247 -5.395 -13.980 1.00 39.34 85 VAL A CA 1
ATOM 715 C C . VAL A 1 85 ? -3.022 -6.892 -14.117 1.00 39.34 85 VAL A C 1
ATOM 717 O O . VAL A 1 85 ? -2.244 -7.436 -13.302 1.00 39.34 85 VAL A O 1
#

pLDDT: mean 71.41, std 12.79, range [39.34, 90.75]

Secondary structure (DSSP, 8-state):
--SSGGGSS-HHHHHHHHHHHHTSS-HHHHHHHHHHHHHHHHHHHHTT-----HHHHHHHHHHHHTTS-HHHHHHHHHHHHTT--

Sequence (85 aa):
MEEIIKNEIPSDVRKEAAEATNNLFPERTKQRYQQEYDNFVKWRQNKNIHRMSEEILLAYAKGISETYFPTSLWTKIPMLNKTFV

Foldseek 3Di:
DVPPVPPPQDPVNVVVVVVCVVVVDDVVVVVVLVVLLVVLVVVCVVVVNPDDDVVSLVVVLVVCVVVDPPVVSVVNSVSNVVVVD